Protein AF-A0A820RKF0-F1 (afdb_monomer_lite)

Foldseek 3Di:
DVCCLVPVLVVVVVLVVLQVDDPVVVVVCLVVVLVNLVSNALPNPSLLVCLQVPDPNCVVVNLSSLCSRQVVHAHDLSNLVSLVNCCVPPNVDLSSCLSNVLVDDPVVCVVSVVVQVPDDPVSVVSSVVSVD

Radius of gyration: 14.62 Å; chains: 1; bounding box: 32×28×39 Å

Sequence (132 aa):
LSLMPSNHHLIQPLATIYTAVNGDIKRVILRVLEIPVRGMGMNSPELLKLVENCPKGAETLITRIIHILTEQAPPSPALVEKVRDLYHKRVSDVRFLIPVLTGLDKKEIISALPKLIKLTQPVVKEVFNRLL

Organism: NCBI:txid433720

pLDDT: mean 92.66, std 4.38, range [73.06, 97.94]

Secondary structure (DSSP, 8-state):
-TTTTT-GGGHHHHHHHHHHS-HHHHHHHHHH-HHHHHHH-TT-HHHHHHHHTPPTT-HHHHHHHHHHHTSSSPPPHHHHHHHHHHHHHT---GGGGGGGGGGS-HHHHHHHHHHHTTS-HHHHHHHHHHH-

InterPro domains:
  IPR021850 Symplekin/Pta1 [PTHR15245] (1-132)
  IPR022075 Symplekin C-terminal [PF12295] (93-132)

Structure (mmCIF, N/CA/C/O backbone):
data_AF-A0A820RKF0-F1
#
_entry.id   AF-A0A820RKF0-F1
#
loop_
_atom_site.group_PDB
_atom_site.id
_atom_site.type_symbol
_atom_site.label_atom_id
_atom_site.label_alt_id
_atom_site.label_comp_id
_atom_site.label_asym_id
_atom_site.label_entity_id
_atom_site.label_seq_id
_atom_site.pdbx_PDB_ins_code
_atom_site.Cartn_x
_atom_site.Cartn_y
_atom_site.Cartn_z
_atom_site.occupancy
_atom_site.B_iso_or_equiv
_atom_site.auth_seq_id
_atom_site.auth_comp_id
_atom_site.auth_asym_id
_atom_site.auth_atom_id
_atom_site.pdbx_PDB_model_num
ATOM 1 N N . LEU A 1 1 ? 13.575 -4.435 -13.734 1.00 73.06 1 LEU A N 1
ATOM 2 C CA . LEU A 1 1 ? 13.102 -3.398 -12.782 1.00 73.06 1 LEU A CA 1
ATOM 3 C C . LEU A 1 1 ? 14.240 -2.620 -12.109 1.00 73.06 1 LEU A C 1
ATOM 5 O O . LEU A 1 1 ? 13.953 -1.644 -11.434 1.00 73.06 1 LEU A O 1
ATOM 9 N N . SER A 1 2 ? 15.515 -2.982 -12.309 1.00 78.38 2 SER A N 1
ATOM 10 C CA . SER A 1 2 ? 16.672 -2.310 -11.688 1.00 78.38 2 SER A CA 1
ATOM 11 C C . SER A 1 2 ? 16.806 -0.818 -12.015 1.00 78.38 2 SER A C 1
ATOM 13 O O . SER A 1 2 ? 17.419 -0.095 -11.245 1.00 78.38 2 SER A O 1
ATOM 15 N N . LEU A 1 3 ? 16.212 -0.349 -13.116 1.00 85.56 3 LEU A N 1
ATOM 16 C CA . LEU A 1 3 ? 16.212 1.065 -13.507 1.00 85.56 3 LEU A CA 1
ATOM 17 C C . LEU A 1 3 ? 15.151 1.906 -12.785 1.00 85.56 3 LEU A C 1
ATOM 19 O O . LEU A 1 3 ? 15.196 3.128 -12.867 1.00 85.56 3 LEU A O 1
ATOM 23 N N . MET A 1 4 ? 14.184 1.287 -12.099 1.00 86.69 4 MET A N 1
ATOM 24 C CA . MET A 1 4 ? 13.080 2.021 -11.471 1.00 86.69 4 MET A CA 1
ATOM 25 C C . MET A 1 4 ? 13.514 2.995 -10.373 1.00 86.69 4 MET A C 1
ATOM 27 O O . MET A 1 4 ? 12.973 4.092 -10.378 1.00 86.69 4 MET A O 1
ATOM 31 N N . PRO A 1 5 ? 14.478 2.678 -9.486 1.00 87.19 5 PRO A N 1
ATOM 32 C CA . PRO A 1 5 ? 14.991 3.658 -8.525 1.00 87.19 5 PRO A CA 1
ATOM 33 C C . PRO A 1 5 ? 15.631 4.886 -9.183 1.00 87.19 5 PRO A C 1
ATOM 35 O O . PRO A 1 5 ? 15.660 5.956 -8.598 1.00 87.19 5 PRO A O 1
ATOM 38 N N . SER A 1 6 ? 16.151 4.745 -10.405 1.00 89.12 6 SER A N 1
ATOM 39 C CA . SER A 1 6 ? 16.758 5.853 -11.156 1.00 89.12 6 SER A CA 1
ATOM 40 C C . SER A 1 6 ? 15.758 6.575 -12.060 1.00 89.12 6 SER A C 1
ATOM 42 O O . SER A 1 6 ? 15.985 7.717 -12.443 1.00 89.12 6 SER A O 1
ATOM 44 N N . ASN A 1 7 ? 14.657 5.916 -12.427 1.00 93.44 7 ASN A N 1
ATOM 45 C CA . ASN A 1 7 ? 13.591 6.478 -13.243 1.00 93.44 7 ASN A CA 1
ATOM 46 C C . ASN A 1 7 ? 12.227 6.026 -12.716 1.00 93.44 7 ASN A C 1
ATOM 48 O O . ASN A 1 7 ? 11.677 4.991 -13.114 1.00 93.44 7 ASN A O 1
ATOM 52 N N . HIS A 1 8 ? 11.668 6.852 -11.837 1.00 95.62 8 HIS A N 1
ATOM 53 C CA . HIS A 1 8 ? 10.428 6.548 -11.141 1.00 95.62 8 HIS A CA 1
ATOM 54 C C . HIS A 1 8 ? 9.216 6.460 -12.081 1.00 95.62 8 HIS A C 1
ATOM 56 O O . HIS A 1 8 ? 8.256 5.751 -11.776 1.00 95.62 8 HIS A O 1
ATOM 62 N N . HIS A 1 9 ? 9.255 7.101 -13.256 1.00 95.44 9 HIS A N 1
ATOM 63 C CA . HIS A 1 9 ? 8.148 7.079 -14.219 1.00 95.44 9 HIS A CA 1
ATOM 64 C C . HIS A 1 9 ? 7.820 5.668 -14.724 1.00 95.44 9 HIS A C 1
ATOM 66 O O . HIS A 1 9 ? 6.679 5.406 -15.104 1.00 95.44 9 HIS A O 1
ATOM 72 N N . LEU A 1 10 ? 8.781 4.737 -14.665 1.00 95.56 10 LEU A N 1
ATOM 73 C CA . LEU A 1 10 ? 8.606 3.341 -15.075 1.00 95.56 10 LEU A CA 1
ATOM 74 C C . LEU A 1 10 ? 7.564 2.575 -14.239 1.00 95.56 10 LEU A C 1
ATOM 76 O O . LEU A 1 10 ? 7.065 1.544 -14.698 1.00 95.56 10 LEU A O 1
ATOM 80 N N . ILE A 1 11 ? 7.180 3.073 -13.056 1.00 96.19 11 ILE A N 1
ATOM 81 C CA . ILE A 1 11 ? 6.113 2.453 -12.260 1.00 96.19 11 ILE A CA 1
ATOM 82 C C . ILE A 1 11 ? 4.743 2.533 -12.958 1.00 96.19 11 ILE A C 1
ATOM 84 O O . ILE A 1 11 ? 3.939 1.610 -12.838 1.00 96.19 11 ILE A O 1
ATOM 88 N N . GLN A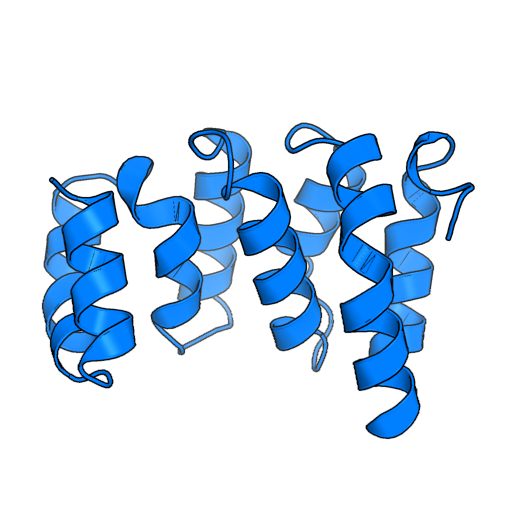 1 12 ? 4.476 3.591 -13.731 1.00 96.00 12 GLN A N 1
ATOM 89 C CA . GLN A 1 12 ? 3.167 3.792 -14.369 1.00 96.00 12 GLN A CA 1
ATOM 90 C C . GLN A 1 12 ? 2.932 2.789 -15.519 1.00 96.00 12 GLN A C 1
ATOM 92 O O . GLN A 1 12 ? 1.906 2.095 -15.514 1.00 96.00 12 GLN A O 1
ATOM 97 N N . PRO A 1 13 ? 3.884 2.597 -16.459 1.00 95.62 13 PRO A N 1
ATOM 98 C CA . PRO A 1 13 ? 3.806 1.506 -17.426 1.00 95.62 13 PRO A CA 1
ATOM 99 C C . PRO A 1 13 ? 3.777 0.130 -16.763 1.00 95.62 13 PRO A C 1
ATOM 101 O O . PRO A 1 13 ? 3.028 -0.733 -17.212 1.00 95.62 13 PRO A O 1
ATOM 104 N N . LEU A 1 14 ? 4.534 -0.085 -15.677 1.00 96.44 14 LEU A N 1
ATOM 105 C CA . LEU A 1 14 ? 4.507 -1.361 -14.959 1.00 96.44 14 LEU A CA 1
ATOM 106 C C . LEU A 1 14 ? 3.108 -1.669 -14.422 1.00 96.44 14 LEU A C 1
ATOM 108 O O . LEU A 1 14 ? 2.641 -2.793 -14.579 1.00 96.44 14 LEU A O 1
ATOM 112 N N . ALA A 1 15 ? 2.430 -0.689 -13.823 1.00 96.69 15 ALA A N 1
ATOM 113 C CA . ALA A 1 15 ? 1.064 -0.857 -13.341 1.00 96.69 15 ALA A CA 1
ATOM 114 C C . ALA A 1 15 ? 0.092 -1.156 -14.492 1.00 96.69 15 ALA A C 1
ATOM 116 O O . ALA A 1 15 ? -0.760 -2.033 -14.368 1.00 96.69 15 ALA A O 1
ATOM 117 N N . THR A 1 16 ? 0.269 -0.497 -15.638 1.00 96.19 16 THR A N 1
ATOM 118 C CA . THR A 1 16 ? -0.519 -0.772 -16.848 1.00 96.19 16 THR A CA 1
ATOM 119 C C . THR A 1 16 ? -0.312 -2.214 -17.323 1.00 96.19 16 THR A C 1
ATOM 121 O O . THR A 1 16 ? -1.278 -2.963 -17.464 1.00 96.19 16 THR A O 1
ATOM 124 N N . ILE A 1 17 ? 0.943 -2.652 -17.470 1.00 96.75 17 ILE A N 1
ATOM 125 C CA . ILE A 1 17 ? 1.297 -4.028 -17.851 1.00 96.75 17 ILE A CA 1
ATOM 126 C C . ILE A 1 17 ? 0.744 -5.024 -16.832 1.00 96.75 17 ILE A C 1
ATOM 128 O O . ILE A 1 17 ? 0.152 -6.028 -17.217 1.00 96.75 17 ILE A O 1
ATOM 132 N N . TYR A 1 18 ? 0.874 -4.730 -15.536 1.00 97.69 18 TYR A N 1
ATOM 133 C CA . TYR A 1 18 ? 0.368 -5.576 -14.461 1.00 97.69 18 TYR A CA 1
ATOM 134 C C . TYR A 1 18 ? -1.118 -5.889 -14.644 1.00 97.69 18 TYR A C 1
ATOM 136 O O . TYR A 1 18 ? -1.517 -7.035 -14.464 1.00 97.69 18 TYR A O 1
ATOM 144 N N . THR A 1 19 ? -1.937 -4.914 -15.049 1.00 97.00 19 THR A N 1
ATOM 145 C CA . THR A 1 19 ? -3.373 -5.150 -15.277 1.00 97.00 19 THR A CA 1
ATOM 146 C C . THR A 1 19 ? -3.673 -6.042 -16.484 1.00 97.00 19 THR A C 1
ATOM 148 O O . THR A 1 19 ? -4.685 -6.739 -16.465 1.00 97.00 19 THR A O 1
ATOM 151 N N . ALA A 1 20 ? -2.790 -6.074 -17.486 1.00 97.00 20 ALA A N 1
ATOM 152 C CA . ALA A 1 20 ? -2.995 -6.778 -18.753 1.00 97.00 20 ALA A CA 1
ATOM 153 C C . ALA A 1 20 ? -2.429 -8.211 -18.785 1.00 97.00 20 ALA A C 1
ATOM 155 O O . ALA A 1 20 ? -2.788 -8.996 -19.660 1.00 97.00 20 ALA A O 1
ATOM 156 N N . VAL A 1 21 ? -1.537 -8.569 -17.857 1.00 97.12 21 VAL A N 1
ATOM 157 C CA . VAL A 1 21 ? -0.878 -9.885 -17.838 1.00 97.12 21 VAL A CA 1
ATOM 158 C C . VAL A 1 21 ? -1.641 -10.934 -17.018 1.00 97.12 21 VAL A C 1
ATOM 160 O O . VAL A 1 21 ? -2.465 -10.622 -16.153 1.00 97.12 21 VAL A O 1
ATOM 163 N N . ASN A 1 22 ? -1.329 -12.209 -17.264 1.00 97.19 22 ASN A N 1
ATOM 164 C CA . ASN A 1 22 ? -1.910 -13.341 -16.542 1.00 97.19 22 ASN A CA 1
ATOM 165 C C . ASN A 1 22 ? -1.410 -13.450 -15.082 1.00 97.19 22 ASN A C 1
ATOM 167 O O . ASN A 1 22 ? -0.489 -12.753 -14.646 1.00 97.19 22 ASN A O 1
ATOM 171 N N . GLY A 1 23 ? -2.019 -14.358 -14.314 1.00 96.50 23 GLY A N 1
ATOM 172 C CA . GLY A 1 23 ? -1.719 -14.538 -12.891 1.00 96.50 23 GLY A CA 1
ATOM 173 C C . GLY A 1 23 ? -0.275 -14.951 -12.586 1.00 96.50 23 GLY A C 1
ATOM 174 O O . GLY A 1 23 ? 0.270 -14.531 -11.564 1.00 96.50 23 GLY A O 1
ATOM 175 N N . ASP A 1 24 ? 0.368 -15.722 -13.464 1.00 97.25 24 ASP A N 1
ATOM 176 C CA . ASP A 1 24 ? 1.750 -16.166 -13.260 1.00 97.25 24 ASP A CA 1
ATOM 177 C C . ASP A 1 24 ? 2.726 -14.995 -13.358 1.00 97.25 24 ASP A C 1
ATOM 179 O O . ASP A 1 24 ? 3.564 -14.803 -12.472 1.00 97.25 24 ASP A O 1
ATOM 183 N N . ILE A 1 25 ? 2.554 -14.141 -14.370 1.00 97.31 25 ILE A N 1
ATOM 184 C CA . ILE A 1 25 ? 3.376 -12.940 -14.535 1.00 97.31 25 ILE A CA 1
ATOM 185 C C . ILE A 1 25 ? 3.098 -11.931 -13.417 1.00 97.31 25 ILE A C 1
ATOM 187 O O . ILE A 1 25 ? 4.046 -11.375 -12.861 1.00 97.31 25 ILE A O 1
ATOM 191 N N . LYS A 1 26 ? 1.836 -11.751 -12.992 1.00 97.94 26 LYS A N 1
ATOM 192 C CA . LYS A 1 26 ? 1.509 -10.927 -11.810 1.00 97.94 26 LYS A CA 1
ATOM 193 C C . LYS A 1 26 ? 2.284 -11.389 -10.576 1.00 97.94 26 LYS A C 1
ATOM 195 O O . LYS A 1 26 ? 2.868 -10.561 -9.878 1.00 97.94 26 LYS A O 1
ATOM 200 N N . ARG A 1 27 ? 2.334 -12.702 -10.317 1.00 97.50 27 ARG A N 1
ATOM 201 C CA . ARG A 1 27 ? 3.088 -13.281 -9.190 1.00 97.50 27 ARG A CA 1
ATOM 202 C C . ARG A 1 27 ? 4.591 -13.040 -9.309 1.00 97.50 27 ARG A C 1
ATOM 204 O O . ARG A 1 27 ? 5.244 -12.800 -8.296 1.00 97.50 27 ARG A O 1
ATOM 211 N N . VAL A 1 28 ? 5.157 -13.091 -10.515 1.00 97.44 28 VAL A N 1
ATOM 212 C CA . VAL A 1 28 ? 6.567 -12.733 -10.737 1.00 97.44 28 VAL A CA 1
ATOM 213 C C . VAL A 1 28 ? 6.798 -11.257 -10.418 1.00 97.44 28 VAL A C 1
ATOM 215 O O . VAL A 1 28 ? 7.669 -10.966 -9.603 1.00 97.44 28 VAL A O 1
ATOM 218 N N . ILE A 1 29 ? 5.987 -10.348 -10.972 1.00 97.12 29 ILE A N 1
ATOM 219 C CA . ILE A 1 29 ? 6.104 -8.899 -10.740 1.00 97.12 29 ILE A CA 1
ATOM 220 C C . ILE A 1 29 ? 6.069 -8.582 -9.242 1.00 97.12 29 ILE A C 1
ATOM 222 O O . ILE A 1 29 ? 6.958 -7.895 -8.751 1.00 97.12 29 ILE A O 1
ATOM 226 N N . LEU A 1 30 ? 5.094 -9.124 -8.503 1.00 97.25 30 LEU A N 1
ATOM 227 C CA . LEU A 1 30 ? 4.959 -8.878 -7.061 1.00 97.25 30 LEU A CA 1
ATOM 228 C C . LEU A 1 30 ? 6.180 -9.345 -6.251 1.00 97.25 30 LEU A C 1
ATOM 230 O O . LEU A 1 30 ? 6.536 -8.693 -5.269 1.00 97.25 30 LEU A O 1
ATOM 234 N N . ARG A 1 31 ? 6.828 -10.448 -6.657 1.00 96.00 31 ARG A N 1
ATOM 235 C CA . ARG A 1 31 ? 8.028 -10.976 -5.985 1.00 96.00 31 ARG A CA 1
ATOM 236 C C . ARG A 1 31 ? 9.252 -10.088 -6.184 1.00 96.00 31 ARG A C 1
ATOM 238 O O . ARG A 1 31 ? 10.027 -9.918 -5.254 1.00 96.00 31 ARG A O 1
ATOM 245 N N . VAL A 1 32 ? 9.422 -9.511 -7.372 1.00 95.44 32 VAL A N 1
ATOM 246 C CA . VAL A 1 32 ? 10.607 -8.697 -7.703 1.00 95.44 32 VAL A CA 1
ATOM 247 C C . VAL A 1 32 ? 10.444 -7.207 -7.376 1.00 95.44 32 VAL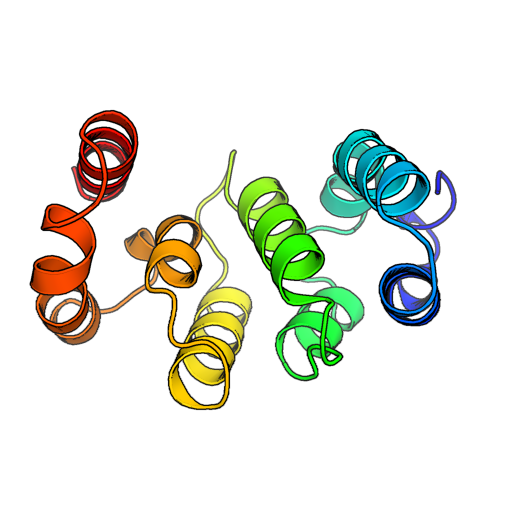 A C 1
ATOM 249 O O . VAL A 1 32 ? 11.334 -6.412 -7.666 1.00 95.44 32 VAL A O 1
ATOM 252 N N . LEU A 1 33 ? 9.305 -6.815 -6.799 1.00 95.38 33 LEU A N 1
ATOM 253 C CA . LEU A 1 33 ? 8.927 -5.415 -6.601 1.00 95.38 33 LEU A CA 1
ATOM 254 C C . LEU A 1 33 ? 9.627 -4.739 -5.415 1.00 95.38 33 LEU A C 1
ATOM 256 O O . LEU A 1 33 ? 9.725 -3.517 -5.372 1.00 95.38 33 LEU A O 1
ATOM 260 N N . GLU A 1 34 ? 10.107 -5.520 -4.451 1.00 94.81 34 GLU A N 1
ATOM 261 C CA . GLU A 1 34 ? 10.617 -4.996 -3.184 1.00 94.81 34 GLU A CA 1
ATOM 262 C C . GLU A 1 34 ? 11.811 -4.054 -3.355 1.00 94.81 34 GLU A C 1
ATOM 264 O O . GLU A 1 34 ? 11.738 -2.889 -2.970 1.00 94.81 34 GLU A O 1
ATOM 269 N N . ILE A 1 35 ? 12.884 -4.541 -3.980 1.00 94.69 35 ILE A N 1
ATOM 270 C CA . ILE A 1 35 ? 14.110 -3.770 -4.214 1.00 94.69 35 ILE A CA 1
ATOM 271 C C . ILE A 1 35 ? 13.822 -2.446 -4.950 1.00 94.69 35 ILE A C 1
ATOM 273 O O . ILE A 1 35 ? 14.228 -1.398 -4.443 1.00 94.69 35 ILE A O 1
ATOM 277 N N . PRO A 1 36 ? 13.120 -2.430 -6.105 1.00 95.62 36 PRO A N 1
ATOM 278 C CA . PRO A 1 36 ? 12.881 -1.182 -6.820 1.00 95.62 36 PRO A CA 1
ATOM 279 C C . PRO A 1 36 ? 11.992 -0.204 -6.043 1.00 95.62 36 PRO A C 1
ATOM 281 O O . PRO A 1 36 ? 12.291 0.984 -6.036 1.00 95.62 36 PRO A O 1
ATOM 284 N N . VAL A 1 37 ? 10.943 -0.670 -5.356 1.00 96.44 37 VAL A N 1
ATOM 285 C CA . VAL A 1 37 ? 10.055 0.224 -4.589 1.00 96.44 37 VAL A CA 1
ATOM 286 C C . VAL A 1 37 ? 10.769 0.830 -3.384 1.00 96.44 37 VAL A C 1
ATOM 288 O O . VAL A 1 37 ? 10.618 2.027 -3.141 1.00 96.44 37 VAL A O 1
ATOM 291 N N . ARG A 1 38 ? 11.595 0.054 -2.666 1.00 94.94 38 ARG A N 1
ATOM 292 C CA . ARG A 1 38 ? 12.442 0.608 -1.596 1.00 94.94 38 ARG A CA 1
ATOM 293 C C . ARG A 1 38 ? 13.388 1.678 -2.137 1.00 94.94 38 ARG A C 1
ATOM 295 O O . ARG A 1 38 ? 13.513 2.729 -1.522 1.00 94.94 38 ARG A O 1
ATOM 302 N N . GLY A 1 39 ? 14.004 1.430 -3.295 1.00 94.00 39 GLY A N 1
ATOM 303 C CA . GLY A 1 39 ? 14.905 2.386 -3.940 1.00 94.00 39 GLY A CA 1
ATOM 304 C C . GLY A 1 39 ? 14.229 3.692 -4.371 1.00 94.00 39 GLY A C 1
ATOM 305 O O . GLY A 1 39 ? 14.880 4.728 -4.358 1.00 94.00 39 GLY A O 1
ATOM 306 N N . MET A 1 40 ? 12.935 3.661 -4.710 1.00 95.19 40 MET A N 1
ATOM 307 C CA . MET A 1 40 ? 12.161 4.867 -5.042 1.00 95.19 40 MET A CA 1
ATOM 308 C C . MET A 1 40 ? 11.769 5.689 -3.803 1.00 95.19 40 MET A C 1
ATOM 310 O O . MET A 1 40 ? 11.709 6.917 -3.855 1.00 95.19 40 MET A O 1
ATOM 314 N N . GLY A 1 41 ? 11.478 5.007 -2.691 1.00 92.94 41 GLY A N 1
ATOM 315 C CA . GLY A 1 41 ? 11.092 5.623 -1.424 1.00 92.94 41 GLY A CA 1
ATOM 316 C C . GLY A 1 41 ? 9.661 6.180 -1.388 1.00 92.94 41 GLY A C 1
ATOM 317 O O . GLY A 1 41 ? 9.035 6.480 -2.403 1.00 92.94 41 GLY A O 1
ATOM 318 N N . MET A 1 42 ? 9.129 6.351 -0.174 1.00 92.38 42 MET A N 1
ATOM 319 C CA . MET A 1 42 ? 7.719 6.719 0.052 1.00 92.38 42 MET A CA 1
ATOM 320 C C . MET A 1 42 ? 7.335 8.135 -0.398 1.00 92.38 42 MET A C 1
ATOM 322 O O . MET A 1 42 ? 6.151 8.435 -0.517 1.00 92.38 42 MET A O 1
ATOM 326 N N . ASN A 1 43 ? 8.322 8.992 -0.659 1.00 90.06 43 ASN A N 1
ATOM 327 C CA . ASN A 1 43 ? 8.110 10.367 -1.112 1.00 90.06 43 ASN A CA 1
ATOM 328 C C . ASN A 1 43 ? 8.178 10.508 -2.641 1.00 90.06 43 ASN A C 1
ATOM 330 O O . ASN A 1 43 ? 8.083 11.627 -3.138 1.00 90.06 43 ASN A O 1
ATOM 334 N N . SER A 1 44 ? 8.343 9.409 -3.394 1.00 95.81 44 SER A N 1
ATOM 335 C CA . SER A 1 44 ? 8.288 9.448 -4.860 1.00 95.81 44 SER A CA 1
ATOM 336 C C . SER A 1 44 ? 6.929 9.998 -5.326 1.00 95.81 44 SER A C 1
ATOM 338 O O . SER A 1 44 ? 5.894 9.374 -5.052 1.00 95.81 44 SER A O 1
ATOM 340 N N . PRO A 1 45 ? 6.908 11.111 -6.085 1.00 96.44 45 PRO A N 1
ATOM 341 C CA . PRO A 1 45 ? 5.676 11.653 -6.655 1.00 96.44 45 PRO A CA 1
ATOM 342 C C . PRO A 1 45 ? 4.943 10.644 -7.546 1.00 96.44 45 PRO A C 1
ATOM 344 O O . PRO A 1 45 ? 3.716 10.599 -7.571 1.00 96.44 45 PRO A O 1
ATOM 347 N N . GLU A 1 46 ? 5.680 9.792 -8.254 1.00 96.94 46 GLU A N 1
ATOM 348 C CA . GLU A 1 46 ? 5.146 8.772 -9.149 1.00 96.94 46 GLU A CA 1
ATOM 349 C C . GLU A 1 46 ? 4.475 7.634 -8.383 1.00 96.94 46 GLU A C 1
ATOM 351 O O . GLU A 1 46 ? 3.435 7.152 -8.831 1.00 96.94 46 GLU A O 1
ATOM 356 N N . LEU A 1 47 ? 5.018 7.220 -7.231 1.00 96.25 47 LEU A N 1
ATOM 357 C CA . LEU A 1 47 ? 4.352 6.243 -6.365 1.00 96.25 47 LEU A CA 1
ATOM 358 C C . LEU A 1 47 ? 3.076 6.824 -5.767 1.00 96.25 47 LEU A C 1
ATOM 360 O O . LEU A 1 47 ? 2.032 6.179 -5.835 1.00 96.25 47 LEU A O 1
ATOM 364 N N . LEU A 1 48 ? 3.129 8.054 -5.252 1.00 96.62 48 LEU A N 1
ATOM 365 C CA . LEU A 1 48 ? 1.949 8.723 -4.700 1.00 96.62 48 LEU A CA 1
ATOM 366 C C . LEU A 1 48 ? 0.859 8.899 -5.764 1.00 96.62 48 LEU A C 1
ATOM 368 O O . LEU A 1 48 ? -0.300 8.562 -5.520 1.00 96.62 48 LEU A O 1
ATOM 372 N N . LYS A 1 49 ? 1.236 9.322 -6.976 1.00 96.88 49 LYS A N 1
ATOM 373 C CA . LYS A 1 49 ? 0.322 9.439 -8.117 1.00 96.88 49 LYS A CA 1
ATOM 374 C C . LYS A 1 49 ? -0.288 8.096 -8.509 1.00 96.88 49 LYS A C 1
ATOM 376 O O . LYS A 1 49 ? -1.456 8.059 -8.891 1.00 96.88 49 LYS A O 1
ATOM 381 N N . LEU A 1 50 ? 0.483 7.008 -8.440 1.00 96.44 50 LEU A N 1
ATOM 382 C CA . LEU A 1 50 ? -0.016 5.664 -8.729 1.00 96.44 50 LEU A CA 1
ATOM 383 C C . LEU A 1 50 ? -1.025 5.185 -7.674 1.00 96.44 50 LEU A C 1
ATOM 385 O O . LEU A 1 50 ? -2.027 4.575 -8.035 1.00 96.44 50 LEU A O 1
ATOM 389 N N . VAL A 1 51 ? -0.776 5.457 -6.389 1.00 94.81 51 VAL A N 1
ATOM 390 C CA . VAL A 1 51 ? -1.726 5.146 -5.306 1.00 94.81 51 VAL A CA 1
ATOM 391 C C . VAL A 1 51 ? -3.016 5.943 -5.501 1.00 94.81 51 VAL A C 1
ATOM 393 O O . VAL A 1 51 ? -4.101 5.369 -5.485 1.00 94.81 51 VAL A O 1
ATOM 396 N N . GLU A 1 52 ? -2.905 7.247 -5.753 1.00 94.38 52 GLU A N 1
ATOM 397 C CA . GLU A 1 52 ? -4.054 8.126 -5.990 1.00 94.38 52 GLU A CA 1
ATOM 398 C C . GLU A 1 52 ? -4.882 7.691 -7.208 1.00 94.38 52 GLU A C 1
ATOM 400 O O . GLU A 1 52 ? -6.109 7.631 -7.145 1.00 94.38 52 GLU A O 1
ATOM 405 N N . ASN A 1 53 ? -4.209 7.331 -8.303 1.00 93.56 53 ASN A N 1
ATOM 406 C CA . ASN A 1 53 ? -4.827 6.947 -9.571 1.00 93.56 53 ASN A CA 1
ATOM 407 C C . ASN A 1 53 ? -4.683 5.445 -9.836 1.00 93.56 53 ASN A C 1
ATOM 409 O O . ASN A 1 53 ? -4.279 5.038 -10.926 1.00 93.56 53 ASN A O 1
ATOM 413 N N . CYS A 1 54 ? -5.004 4.617 -8.837 1.00 92.44 54 CYS A N 1
ATOM 414 C CA . CYS A 1 54 ? -4.904 3.164 -8.950 1.00 92.44 54 CYS A CA 1
ATOM 415 C C . CYS A 1 54 ? -5.644 2.659 -10.209 1.00 92.44 54 CYS A C 1
ATOM 417 O O . CYS A 1 54 ? -6.861 2.840 -10.322 1.00 92.44 54 CYS A O 1
ATOM 419 N N . PRO A 1 55 ? -4.971 1.963 -11.145 1.00 93.44 55 PRO A N 1
ATOM 420 C CA . PRO A 1 55 ? -5.644 1.298 -12.259 1.00 93.44 55 PRO A CA 1
ATOM 421 C C . PRO A 1 55 ? -6.604 0.210 -11.760 1.00 93.44 55 PRO A C 1
ATOM 423 O O . PRO A 1 55 ? -6.455 -0.309 -10.653 1.00 93.44 55 PRO A O 1
ATOM 426 N N . LYS A 1 56 ? -7.649 -0.126 -12.528 1.00 91.31 56 LYS A N 1
ATOM 427 C CA . LYS A 1 56 ? -8.579 -1.209 -12.138 1.00 91.31 56 LYS A CA 1
ATOM 428 C C . LYS A 1 56 ? -7.857 -2.550 -12.279 1.00 91.31 56 LYS A C 1
ATOM 430 O O . LYS A 1 56 ? -7.282 -2.804 -13.331 1.00 91.31 56 LYS A O 1
ATOM 435 N N . GLY A 1 57 ? -7.886 -3.400 -11.255 1.00 91.44 57 GLY A N 1
ATOM 436 C CA . GLY A 1 57 ? -7.169 -4.683 -11.269 1.00 91.44 57 GLY A CA 1
ATOM 437 C C . GLY A 1 57 ? -5.699 -4.596 -10.837 1.00 91.44 57 GLY A C 1
ATOM 438 O O . GLY A 1 57 ? -4.980 -5.594 -10.939 1.00 91.44 57 GLY A O 1
ATOM 439 N N . ALA A 1 58 ? -5.242 -3.422 -10.381 1.00 94.19 58 ALA A N 1
ATOM 440 C CA . ALA A 1 58 ? -3.911 -3.201 -9.813 1.00 94.19 58 ALA A CA 1
ATOM 441 C C . ALA A 1 58 ? -3.922 -3.115 -8.276 1.00 94.19 58 ALA A C 1
ATOM 443 O O . ALA A 1 58 ? -2.893 -2.831 -7.673 1.00 94.19 58 ALA A O 1
ATOM 444 N N . GLU A 1 59 ? -5.052 -3.377 -7.619 1.00 91.31 59 GLU A N 1
ATOM 445 C CA . GLU A 1 59 ? -5.229 -3.193 -6.175 1.00 91.31 59 GLU A CA 1
ATOM 446 C C . GLU A 1 59 ? -4.189 -4.000 -5.381 1.00 91.31 59 GLU A C 1
ATOM 448 O O . GLU A 1 59 ? -3.547 -3.467 -4.483 1.00 91.31 59 GLU A O 1
ATOM 453 N N . THR A 1 60 ? -3.927 -5.246 -5.786 1.00 93.00 60 THR A N 1
ATOM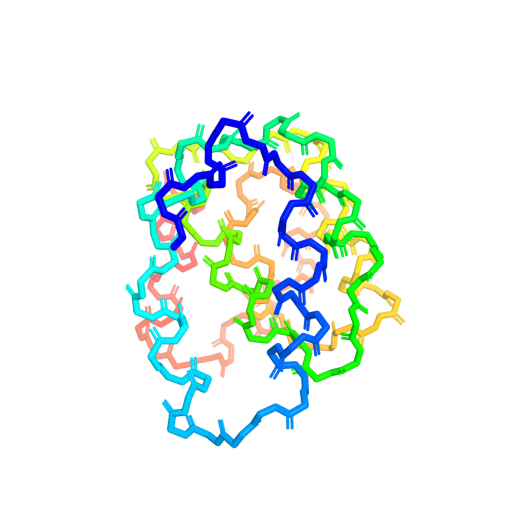 454 C CA . THR A 1 60 ? -2.899 -6.116 -5.189 1.00 93.00 60 THR A CA 1
ATOM 455 C C . THR A 1 60 ? -1.474 -5.595 -5.375 1.00 93.00 60 THR A C 1
ATOM 457 O O . THR A 1 60 ? -0.628 -5.798 -4.502 1.00 93.00 60 THR A O 1
ATOM 460 N N . LEU A 1 61 ? -1.192 -4.918 -6.493 1.00 95.62 61 LEU A N 1
ATOM 461 C CA . LEU A 1 61 ? 0.093 -4.256 -6.725 1.00 95.62 61 LEU A CA 1
ATOM 462 C C . LEU A 1 61 ? 0.262 -3.090 -5.750 1.00 95.62 61 LEU A C 1
ATOM 464 O O . LEU A 1 61 ? 1.286 -3.005 -5.077 1.00 95.62 61 LEU A O 1
ATOM 468 N N . ILE A 1 62 ? -0.761 -2.242 -5.630 1.00 94.44 62 ILE A N 1
ATOM 469 C CA . ILE A 1 62 ? -0.754 -1.104 -4.708 1.00 94.44 62 ILE A CA 1
ATOM 470 C C . ILE A 1 62 ? -0.612 -1.574 -3.259 1.00 94.44 62 ILE A C 1
ATOM 472 O O . ILE A 1 62 ? 0.249 -1.062 -2.550 1.00 94.44 62 ILE A O 1
ATOM 476 N N . THR A 1 63 ? -1.368 -2.592 -2.830 1.00 92.31 63 THR A N 1
ATOM 477 C CA . THR A 1 63 ? -1.218 -3.184 -1.490 1.00 92.31 63 THR A CA 1
ATOM 478 C C . THR A 1 63 ? 0.232 -3.586 -1.230 1.00 92.31 63 THR A C 1
ATOM 480 O O . THR A 1 63 ? 0.797 -3.219 -0.202 1.00 92.31 63 THR A O 1
ATOM 483 N N . ARG A 1 64 ? 0.873 -4.289 -2.178 1.00 94.94 64 ARG A N 1
ATOM 484 C CA . ARG A 1 64 ? 2.272 -4.711 -2.027 1.00 94.94 64 ARG A CA 1
ATOM 485 C C . ARG A 1 64 ? 3.225 -3.518 -1.940 1.00 94.94 64 ARG A C 1
ATOM 487 O O . ARG A 1 64 ? 4.108 -3.548 -1.091 1.00 94.94 64 ARG A O 1
ATOM 494 N N . ILE A 1 65 ? 3.042 -2.486 -2.767 1.00 95.44 65 ILE A N 1
ATOM 495 C CA . ILE A 1 65 ? 3.848 -1.254 -2.730 1.00 95.44 65 ILE A CA 1
ATOM 496 C C . ILE A 1 65 ? 3.759 -0.600 -1.352 1.00 95.44 65 ILE A C 1
ATOM 498 O O . ILE A 1 65 ? 4.792 -0.335 -0.746 1.00 95.44 65 ILE A O 1
ATOM 502 N N . ILE A 1 66 ? 2.546 -0.378 -0.839 1.00 94.25 66 ILE A N 1
ATOM 503 C CA . ILE A 1 66 ? 2.352 0.292 0.452 1.00 94.25 66 ILE A CA 1
ATOM 504 C C . ILE A 1 66 ? 3.015 -0.525 1.565 1.00 94.25 66 ILE A C 1
ATOM 506 O O . ILE A 1 66 ? 3.790 0.034 2.330 1.00 94.25 66 ILE A O 1
ATOM 510 N N . HIS A 1 67 ? 2.798 -1.846 1.602 1.00 93.44 67 HIS A N 1
ATOM 511 C CA . HIS A 1 67 ? 3.464 -2.714 2.577 1.00 93.44 67 HIS A CA 1
ATOM 512 C C . HIS A 1 67 ? 4.991 -2.589 2.528 1.00 93.44 67 HIS A C 1
ATOM 514 O O . HIS A 1 67 ? 5.603 -2.470 3.581 1.00 93.44 67 HIS A O 1
ATOM 520 N N . ILE A 1 68 ? 5.602 -2.586 1.335 1.00 95.38 68 ILE A N 1
ATOM 521 C CA . ILE A 1 68 ? 7.060 -2.430 1.188 1.00 95.38 68 ILE A CA 1
ATOM 522 C C . ILE A 1 68 ? 7.525 -1.089 1.774 1.00 95.38 68 ILE A C 1
ATOM 524 O O . ILE A 1 68 ? 8.534 -1.036 2.477 1.00 95.38 68 ILE A O 1
ATOM 528 N N . LEU A 1 69 ? 6.797 -0.006 1.488 1.00 94.50 69 LEU A N 1
ATOM 529 C CA . LEU A 1 69 ? 7.147 1.341 1.940 1.00 94.50 69 LEU A CA 1
ATOM 530 C C . LEU A 1 69 ? 7.026 1.512 3.460 1.00 94.50 69 LEU A C 1
ATOM 532 O O . LEU A 1 69 ? 7.771 2.302 4.034 1.00 94.50 69 LEU A O 1
ATOM 536 N N . THR A 1 70 ? 6.113 0.784 4.107 1.00 93.00 70 THR A N 1
ATOM 537 C CA . THR A 1 70 ? 5.776 0.950 5.532 1.00 93.00 70 THR A CA 1
ATOM 538 C C . THR A 1 70 ? 6.227 -0.222 6.411 1.00 93.00 70 THR A C 1
ATOM 540 O O . THR A 1 70 ? 5.724 -0.408 7.522 1.00 93.00 70 THR A O 1
ATOM 543 N N . GLU A 1 71 ? 7.106 -1.087 5.904 1.00 90.19 71 GLU A N 1
ATOM 544 C CA . GLU A 1 71 ? 7.597 -2.250 6.654 1.00 90.19 71 GLU A CA 1
ATOM 545 C C . GLU A 1 71 ? 8.666 -1.864 7.681 1.00 90.19 71 GLU A C 1
ATOM 547 O O . GLU A 1 71 ? 8.681 -2.396 8.784 1.00 90.19 71 GLU A O 1
ATOM 552 N N . GLN A 1 72 ? 9.552 -0.931 7.322 1.00 86.56 72 GLN A N 1
ATOM 553 C CA . GLN A 1 72 ? 10.698 -0.523 8.148 1.00 86.56 72 GLN A CA 1
ATOM 554 C C . GLN A 1 72 ? 10.581 0.907 8.687 1.00 86.56 72 GLN A C 1
ATOM 556 O O . GLN A 1 72 ? 11.417 1.342 9.473 1.00 86.56 72 GLN A O 1
ATOM 561 N N . ALA A 1 73 ? 9.565 1.649 8.251 1.00 88.19 73 ALA A N 1
ATOM 562 C CA . ALA A 1 73 ? 9.350 3.037 8.625 1.00 88.19 73 ALA A CA 1
ATOM 563 C C . ALA A 1 73 ? 7.847 3.325 8.733 1.00 88.19 73 ALA A C 1
ATOM 565 O O . ALA A 1 73 ? 7.053 2.690 8.030 1.00 88.19 73 ALA A O 1
ATOM 566 N N . PRO A 1 74 ? 7.438 4.281 9.585 1.00 91.06 74 PRO A N 1
ATOM 567 C CA . PRO A 1 74 ? 6.059 4.747 9.604 1.00 91.06 74 PRO A CA 1
ATOM 568 C C . PRO A 1 74 ? 5.680 5.376 8.250 1.00 91.06 74 PRO A C 1
ATOM 570 O O . PRO A 1 74 ? 6.545 5.925 7.562 1.00 91.06 74 PRO A O 1
ATOM 573 N N . PRO A 1 75 ? 4.399 5.315 7.849 1.00 94.44 75 PRO A N 1
ATOM 574 C CA . PRO A 1 75 ? 3.939 5.927 6.608 1.00 94.44 75 PRO A CA 1
ATOM 575 C C . PRO A 1 75 ? 4.100 7.454 6.655 1.00 94.44 75 PRO A C 1
ATOM 577 O O . PRO A 1 75 ? 3.849 8.085 7.682 1.00 94.44 75 PRO A O 1
ATOM 580 N N . SER A 1 76 ? 4.464 8.069 5.528 1.00 95.31 76 SER A N 1
ATOM 581 C CA . SER A 1 76 ? 4.453 9.530 5.416 1.00 95.31 76 SER A CA 1
ATOM 582 C C . SER A 1 76 ? 3.013 10.068 5.392 1.00 95.31 76 SER A C 1
ATOM 584 O O . SER A 1 76 ? 2.125 9.392 4.866 1.00 95.31 76 SER A O 1
ATOM 586 N N . PRO A 1 77 ? 2.757 11.300 5.875 1.00 94.62 77 PRO A N 1
ATOM 587 C CA . PRO A 1 77 ? 1.417 11.896 5.839 1.00 94.62 77 PRO A CA 1
ATOM 588 C C . PRO A 1 77 ? 0.798 11.918 4.435 1.00 94.62 77 PRO A C 1
ATOM 590 O O . PRO A 1 77 ? -0.379 11.609 4.270 1.00 94.62 77 PRO A O 1
ATOM 593 N N . ALA A 1 78 ? 1.610 12.196 3.408 1.00 95.81 78 ALA A N 1
ATOM 594 C CA . ALA A 1 78 ? 1.168 12.179 2.016 1.00 95.81 78 ALA A CA 1
ATOM 595 C C . ALA A 1 78 ? 0.714 10.779 1.567 1.00 95.81 78 ALA A C 1
ATOM 597 O O . ALA A 1 78 ? -0.302 10.645 0.886 1.00 95.81 78 ALA A O 1
ATOM 598 N N . LEU A 1 79 ? 1.432 9.723 1.969 1.00 95.88 79 LEU A N 1
ATOM 599 C CA . LEU A 1 79 ? 1.035 8.350 1.667 1.00 95.88 79 LEU A CA 1
ATOM 600 C C . LEU A 1 79 ? -0.272 7.985 2.382 1.00 95.88 79 LEU A C 1
ATOM 602 O O . LEU A 1 79 ? -1.164 7.422 1.750 1.00 95.88 79 LEU A O 1
ATOM 606 N N . VAL A 1 80 ? -0.404 8.333 3.667 1.00 95.62 80 VAL A N 1
ATOM 607 C CA . VAL A 1 80 ? -1.630 8.096 4.449 1.00 95.62 80 VAL A CA 1
ATOM 608 C C . VAL A 1 80 ? -2.833 8.743 3.768 1.00 95.62 80 VAL A C 1
ATOM 610 O O . VAL A 1 80 ? -3.843 8.075 3.556 1.00 95.62 80 VAL A O 1
ATOM 613 N N . GLU A 1 81 ? -2.710 10.012 3.367 1.00 95.19 81 GLU A N 1
ATOM 614 C CA . GLU A 1 81 ? -3.773 10.749 2.683 1.00 95.19 81 GLU A CA 1
ATOM 615 C C . GLU A 1 81 ? -4.225 10.024 1.406 1.00 95.19 81 GLU A C 1
ATOM 617 O O . GLU A 1 81 ? -5.416 9.752 1.243 1.00 95.19 81 GLU A O 1
ATOM 622 N N . LYS A 1 82 ? -3.288 9.633 0.527 1.00 95.06 82 LYS A N 1
ATOM 623 C CA . LYS A 1 82 ? -3.629 8.958 -0.738 1.00 95.06 82 LYS A CA 1
ATOM 624 C C . LYS A 1 82 ? -4.219 7.565 -0.531 1.00 95.06 82 LYS A C 1
ATOM 626 O O . LYS A 1 82 ? -5.160 7.195 -1.233 1.00 95.06 82 LYS A O 1
ATOM 631 N N . VAL A 1 83 ? -3.711 6.796 0.433 1.00 94.06 83 VAL A N 1
ATOM 632 C CA . VAL A 1 83 ? -4.247 5.463 0.761 1.00 94.06 83 VAL A CA 1
ATOM 633 C C . VAL A 1 83 ? -5.659 5.567 1.327 1.00 94.06 83 VAL A C 1
ATOM 635 O O . VAL A 1 83 ? -6.547 4.810 0.924 1.00 94.06 83 VAL A O 1
ATOM 638 N N . ARG A 1 84 ? -5.889 6.531 2.220 1.00 92.81 84 ARG A N 1
ATOM 639 C CA . ARG A 1 84 ? -7.208 6.801 2.785 1.00 92.81 84 ARG A CA 1
ATOM 640 C C . ARG A 1 84 ? -8.211 7.175 1.700 1.00 92.81 84 ARG A C 1
ATOM 642 O O . ARG A 1 84 ? -9.313 6.625 1.674 1.00 92.81 84 ARG A O 1
ATOM 649 N N . ASP A 1 85 ? -7.843 8.090 0.815 1.00 92.75 85 ASP A N 1
ATOM 650 C CA . ASP A 1 85 ? -8.691 8.520 -0.293 1.00 92.75 85 ASP A CA 1
ATOM 651 C C . ASP A 1 85 ? -9.054 7.352 -1.213 1.00 92.75 85 ASP A C 1
ATOM 653 O O . ASP A 1 85 ? -10.220 7.181 -1.578 1.00 92.75 85 ASP A O 1
ATOM 657 N N . LEU A 1 86 ? -8.073 6.509 -1.544 1.00 91.44 86 LEU A N 1
ATOM 658 C CA . LEU A 1 86 ? -8.279 5.325 -2.370 1.00 91.44 86 LEU A CA 1
ATOM 659 C C . LEU A 1 86 ? -9.237 4.313 -1.713 1.00 91.44 86 LEU A C 1
ATOM 661 O O . LEU A 1 86 ? -10.117 3.773 -2.393 1.00 91.44 86 LEU A O 1
ATOM 665 N N . TYR A 1 87 ? -9.102 4.075 -0.405 1.00 91.50 87 TYR A N 1
ATOM 666 C CA . TYR A 1 87 ? -10.002 3.198 0.352 1.00 91.50 87 TYR A CA 1
ATOM 667 C C . TYR A 1 87 ? -11.451 3.709 0.309 1.00 91.50 87 TYR A C 1
ATOM 669 O O . TYR A 1 87 ? -12.361 2.970 -0.056 1.00 91.50 87 TYR A O 1
ATOM 677 N N . HIS A 1 88 ? -11.681 4.997 0.572 1.00 88.69 88 HIS A N 1
ATOM 678 C CA . HIS A 1 88 ? -13.040 5.549 0.562 1.00 88.69 88 HIS A CA 1
ATOM 679 C C . HIS A 1 88 ? -13.666 5.608 -0.838 1.00 88.69 88 HIS A C 1
AT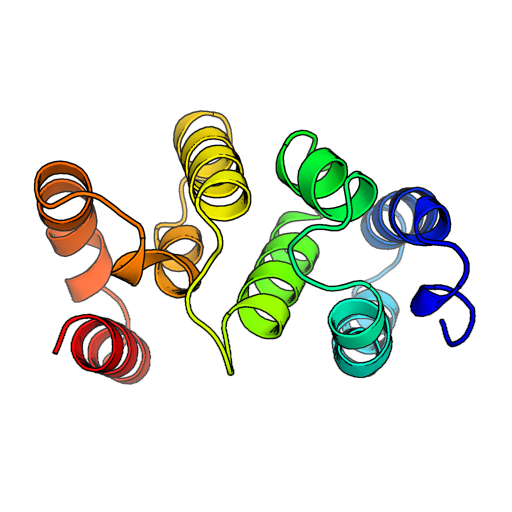OM 681 O O . HIS A 1 88 ? -14.871 5.408 -0.976 1.00 88.69 88 HIS A O 1
ATOM 687 N N . LYS A 1 89 ? -12.867 5.883 -1.877 1.00 88.00 89 LYS A N 1
ATOM 688 C CA . LYS A 1 89 ? -13.369 6.066 -3.249 1.00 88.00 89 LYS A CA 1
ATOM 689 C C . LYS A 1 89 ? -13.578 4.752 -3.999 1.00 88.00 89 LYS A C 1
ATOM 691 O O . LYS A 1 89 ? -14.421 4.704 -4.893 1.00 88.00 89 LYS A O 1
ATOM 696 N N . ARG A 1 90 ? -12.775 3.716 -3.723 1.00 81.69 90 ARG A N 1
ATOM 697 C CA . ARG A 1 90 ? -12.637 2.595 -4.670 1.00 81.69 90 ARG A CA 1
ATOM 698 C C . ARG A 1 90 ? -12.424 1.217 -4.059 1.00 81.69 90 ARG A C 1
ATOM 700 O O . ARG A 1 90 ? -12.859 0.239 -4.662 1.00 81.69 90 ARG A O 1
ATOM 707 N N . VAL A 1 91 ? -11.745 1.111 -2.917 1.00 77.62 91 VAL A N 1
ATOM 708 C CA . VAL A 1 91 ? -11.357 -0.187 -2.345 1.00 77.62 91 VAL A CA 1
ATOM 709 C C . VAL A 1 91 ? -12.097 -0.435 -1.038 1.00 77.62 91 VAL A C 1
ATOM 711 O O . VAL A 1 91 ? -11.807 0.187 -0.030 1.00 77.62 91 VAL A O 1
ATOM 714 N N . SER A 1 92 ? -13.013 -1.403 -1.017 1.00 78.44 92 SER A N 1
ATOM 715 C CA . SER A 1 92 ? -13.780 -1.738 0.194 1.00 78.44 92 SER A CA 1
ATOM 716 C C . SER A 1 92 ? -13.041 -2.649 1.181 1.00 78.44 92 SER A C 1
ATOM 718 O O . SER A 1 92 ? -13.527 -2.879 2.290 1.00 78.44 92 SER A O 1
ATOM 720 N N . ASP A 1 93 ? -11.897 -3.210 0.785 1.00 86.19 93 ASP A N 1
ATOM 721 C CA . ASP A 1 93 ? -11.112 -4.110 1.624 1.00 86.19 93 ASP A CA 1
ATOM 722 C C . ASP A 1 93 ? -10.329 -3.323 2.680 1.00 86.19 93 ASP A C 1
ATOM 724 O O . ASP A 1 93 ? -9.389 -2.595 2.369 1.00 86.19 93 ASP A O 1
ATOM 728 N N . VAL A 1 94 ? -10.701 -3.493 3.950 1.00 88.00 94 VAL A N 1
ATOM 729 C CA . VAL A 1 94 ? -10.080 -2.784 5.079 1.00 88.00 94 VAL A CA 1
ATOM 730 C C . VAL A 1 94 ? -8.595 -3.123 5.259 1.00 88.00 94 VAL A C 1
ATOM 732 O O . VAL A 1 94 ? -7.863 -2.350 5.874 1.00 88.00 94 VAL A O 1
ATOM 735 N N . ARG A 1 95 ? -8.108 -4.235 4.684 1.00 87.88 95 ARG A N 1
ATOM 736 C CA . ARG A 1 95 ? -6.684 -4.608 4.736 1.00 87.88 95 ARG A CA 1
ATOM 737 C C . ARG A 1 95 ? -5.775 -3.560 4.101 1.00 87.88 95 ARG A C 1
ATOM 739 O O . ARG A 1 95 ? -4.615 -3.465 4.481 1.00 87.88 95 ARG A O 1
ATOM 746 N N . PHE A 1 96 ? -6.312 -2.731 3.206 1.00 87.50 96 PHE A N 1
ATOM 747 C CA . PHE A 1 96 ? -5.590 -1.601 2.622 1.00 87.50 96 PHE A CA 1
ATOM 748 C C . PHE A 1 96 ? -5.127 -0.565 3.649 1.00 87.50 96 PHE A C 1
ATOM 750 O O . PHE A 1 96 ? -4.140 0.124 3.413 1.00 87.50 96 PHE A O 1
ATOM 757 N N . LEU A 1 97 ? -5.830 -0.459 4.780 1.00 92.06 97 LEU A N 1
ATOM 758 C CA . LEU A 1 97 ? -5.489 0.482 5.842 1.00 92.06 97 LEU A CA 1
ATOM 759 C C . LEU A 1 97 ? -4.407 -0.058 6.780 1.00 92.06 97 LEU A C 1
ATOM 761 O O . LEU A 1 97 ? -3.722 0.744 7.403 1.00 92.06 97 LEU A O 1
ATOM 765 N N . ILE A 1 98 ? -4.211 -1.383 6.859 1.00 92.62 98 ILE A N 1
ATOM 766 C CA . ILE A 1 98 ? -3.275 -2.025 7.804 1.00 92.62 98 ILE A CA 1
ATOM 767 C C . ILE A 1 98 ? -1.863 -1.424 7.739 1.00 92.62 98 ILE A C 1
ATOM 769 O O . ILE A 1 98 ? -1.341 -1.047 8.790 1.00 92.62 98 ILE A O 1
ATOM 773 N N . PRO A 1 99 ? -1.247 -1.260 6.552 1.00 92.75 99 PRO A N 1
ATOM 774 C CA . PRO A 1 99 ? 0.106 -0.714 6.449 1.00 92.75 99 PRO A CA 1
ATOM 775 C C . PRO A 1 99 ? 0.229 0.727 6.957 1.00 92.75 99 PRO A C 1
ATOM 777 O O . PRO A 1 99 ? 1.294 1.124 7.422 1.00 92.75 99 PRO A O 1
ATOM 780 N N . VAL A 1 100 ? -0.857 1.506 6.873 1.00 94.44 100 VAL A N 1
ATOM 781 C CA . VAL A 1 100 ? -0.879 2.936 7.211 1.00 94.44 100 VAL A CA 1
ATOM 782 C C . VAL A 1 100 ? -1.563 3.242 8.546 1.00 94.44 100 VAL A C 1
ATOM 784 O O . VAL A 1 100 ? -1.728 4.412 8.878 1.00 94.44 100 VAL A O 1
ATOM 787 N N . LEU A 1 101 ? -1.937 2.219 9.326 1.00 92.94 101 LEU A N 1
ATOM 788 C CA . LEU A 1 101 ? -2.706 2.365 10.571 1.00 92.94 101 LEU A CA 1
ATOM 789 C C . LEU A 1 101 ? -2.106 3.380 11.545 1.00 92.94 101 LEU A C 1
ATOM 791 O O . LEU A 1 101 ? -2.848 4.154 12.137 1.00 92.94 101 LEU A O 1
ATOM 795 N N . THR A 1 102 ? -0.780 3.398 11.688 1.00 91.31 102 THR A N 1
ATOM 796 C CA . THR A 1 102 ? -0.063 4.304 12.601 1.00 91.31 102 THR A CA 1
ATOM 797 C C . THR A 1 102 ? -0.141 5.773 12.198 1.00 91.31 102 THR A C 1
ATOM 799 O O . THR A 1 102 ? 0.117 6.642 13.024 1.00 91.31 102 THR A O 1
ATOM 802 N N . GLY A 1 103 ? -0.474 6.058 10.938 1.00 91.62 103 GLY A N 1
ATOM 803 C CA . GLY A 1 103 ? -0.653 7.415 10.432 1.00 91.62 103 GLY A CA 1
ATOM 804 C C . GLY A 1 103 ? -2.106 7.890 10.417 1.00 91.62 103 GLY A C 1
ATOM 805 O O . GLY A 1 103 ? -2.339 9.061 10.128 1.00 91.62 103 GLY A O 1
ATOM 806 N N . LEU A 1 104 ? -3.072 7.009 10.702 1.00 92.94 104 LEU A N 1
ATOM 807 C CA . LEU A 1 104 ? -4.490 7.363 10.765 1.00 92.94 104 LEU A CA 1
ATOM 808 C C . LEU A 1 104 ? -4.829 8.050 12.087 1.00 92.94 104 LEU A C 1
ATOM 810 O O . LEU A 1 104 ? -4.228 7.781 13.130 1.00 92.94 104 LEU A O 1
ATOM 814 N N . ASP A 1 105 ? -5.844 8.909 12.060 1.00 92.88 105 ASP A N 1
ATOM 815 C CA . ASP A 1 105 ? -6.348 9.525 13.275 1.00 92.88 105 ASP A CA 1
ATOM 816 C C . ASP A 1 105 ? -7.171 8.537 14.126 1.00 92.88 105 ASP A C 1
ATOM 818 O O . ASP A 1 105 ? -7.622 7.470 13.693 1.00 92.88 105 ASP A O 1
ATOM 822 N N . LYS A 1 106 ? -7.404 8.907 15.390 1.00 91.94 106 LYS A N 1
ATOM 823 C CA . LYS A 1 106 ? -8.146 8.065 16.337 1.00 91.94 106 LYS A CA 1
ATOM 824 C C . LYS A 1 106 ? -9.560 7.720 15.847 1.00 91.94 106 LYS A C 1
ATOM 826 O O . LYS A 1 106 ? -10.041 6.623 16.123 1.00 91.94 106 LYS A O 1
ATOM 831 N N . LYS A 1 107 ? -10.250 8.637 15.162 1.00 93.19 107 LYS A N 1
ATOM 832 C CA . LYS A 1 107 ? -11.627 8.420 14.688 1.00 93.19 107 LYS A CA 1
ATOM 833 C C . LYS A 1 107 ? -11.641 7.423 13.530 1.00 93.19 107 LYS A C 1
ATOM 835 O O . LYS A 1 107 ? -12.492 6.535 13.502 1.00 93.19 107 LYS A O 1
ATOM 840 N N . GLU A 1 108 ? -10.684 7.540 12.620 1.00 91.75 108 GLU A N 1
ATOM 841 C CA . GLU A 1 108 ? -10.480 6.642 11.486 1.00 91.75 108 GLU A CA 1
ATOM 842 C C . GLU A 1 108 ? -10.164 5.222 11.961 1.00 91.75 108 GLU A C 1
ATOM 844 O O . GLU A 1 108 ? -10.804 4.267 11.512 1.00 91.75 108 GLU A O 1
ATOM 849 N N . ILE A 1 109 ? -9.262 5.083 12.939 1.00 92.75 109 ILE A N 1
ATOM 850 C CA . ILE A 1 109 ? -8.933 3.789 13.552 1.00 92.75 109 ILE A CA 1
ATOM 851 C C . ILE A 1 109 ? -10.179 3.164 14.185 1.00 92.75 109 ILE A C 1
ATOM 853 O O . ILE A 1 109 ? -10.495 2.010 13.896 1.00 92.75 109 ILE A O 1
ATOM 857 N N . ILE A 1 110 ? -10.922 3.918 15.004 1.00 93.12 110 ILE A N 1
ATOM 858 C CA . ILE A 1 110 ? -12.146 3.424 15.658 1.00 93.12 110 ILE A CA 1
ATOM 859 C C . ILE A 1 110 ? -13.184 2.965 14.623 1.00 93.12 110 ILE A C 1
ATOM 861 O O . ILE A 1 110 ? -13.842 1.947 14.832 1.00 93.12 110 ILE A O 1
ATOM 865 N N . SER A 1 111 ? -13.312 3.668 13.495 1.00 91.88 111 SER A N 1
ATOM 866 C CA . SER A 1 111 ? -14.242 3.300 12.419 1.00 91.88 111 SER A CA 1
ATOM 867 C C . SER A 1 111 ? -13.812 2.033 11.663 1.00 91.88 111 SER A C 1
ATOM 869 O O . SER A 1 111 ? -14.648 1.211 11.277 1.00 91.88 111 SER A O 1
ATOM 871 N N . ALA A 1 112 ? -12.505 1.828 11.471 1.00 91.75 112 ALA A N 1
ATOM 872 C CA . ALA A 1 112 ? -11.963 0.655 10.785 1.00 91.75 112 ALA A CA 1
ATOM 873 C C . ALA A 1 112 ? -11.911 -0.603 11.673 1.00 91.75 112 ALA A C 1
ATOM 875 O O . ALA A 1 112 ? -12.066 -1.722 11.169 1.00 91.75 112 ALA A O 1
ATOM 876 N N . LEU A 1 113 ? -11.728 -0.437 12.988 1.00 91.25 113 LEU A N 1
ATOM 877 C CA . LEU A 1 113 ? -11.485 -1.522 13.942 1.00 91.25 113 LEU A CA 1
ATOM 878 C C . LEU A 1 113 ? -12.529 -2.658 13.889 1.00 91.25 113 LEU A C 1
ATOM 880 O O . LEU A 1 113 ? -12.111 -3.815 13.812 1.00 91.25 113 LEU A O 1
ATOM 884 N N . PRO A 1 114 ? -13.857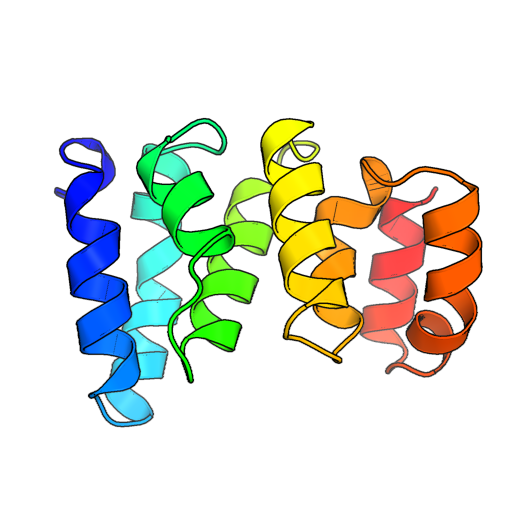 -2.404 13.819 1.00 93.69 114 PRO A N 1
ATOM 885 C CA . PRO A 1 114 ? -14.862 -3.468 13.746 1.00 93.69 114 PRO A CA 1
ATOM 886 C C . PRO A 1 114 ? -14.734 -4.365 12.511 1.00 93.69 114 PRO A C 1
ATOM 888 O O . PRO A 1 114 ? -15.154 -5.521 12.542 1.00 93.69 114 PRO A O 1
ATOM 891 N N . LYS A 1 115 ? -14.183 -3.841 11.408 1.00 92.50 115 LYS A N 1
ATOM 892 C CA . LYS A 1 115 ? -13.911 -4.624 10.196 1.00 92.50 115 LYS A CA 1
ATOM 893 C C . LYS A 1 115 ? -12.596 -5.394 10.326 1.00 92.50 115 LYS A C 1
ATOM 895 O O . LYS A 1 115 ? -12.526 -6.535 9.885 1.00 92.50 115 LYS A O 1
ATOM 900 N N . LEU A 1 116 ? -11.583 -4.793 10.954 1.00 92.38 116 LEU A N 1
ATOM 901 C CA . LEU A 1 116 ? -10.259 -5.394 11.148 1.00 92.38 116 LEU A CA 1
ATOM 902 C C . LEU A 1 116 ? -10.301 -6.615 12.076 1.00 92.38 116 LEU A C 1
ATOM 904 O O . LEU A 1 116 ? -9.717 -7.642 11.748 1.00 92.38 116 LEU A O 1
ATOM 908 N N . ILE A 1 117 ? -11.044 -6.554 13.185 1.00 92.31 117 ILE A N 1
ATOM 909 C CA . ILE A 1 117 ? -11.141 -7.671 14.147 1.00 92.31 117 ILE A CA 1
ATOM 910 C C . ILE A 1 117 ? -11.887 -8.898 13.600 1.00 92.31 117 ILE A C 1
ATOM 912 O O . ILE A 1 117 ? -11.801 -9.977 14.178 1.00 92.31 117 ILE A O 1
ATOM 916 N N . LYS A 1 118 ? -12.627 -8.744 12.494 1.00 93.25 118 LYS A N 1
ATOM 917 C CA . LYS A 1 118 ? -13.321 -9.844 11.801 1.00 93.25 118 LYS A CA 1
ATOM 918 C C . LYS A 1 118 ? -12.413 -10.600 10.828 1.00 93.25 118 LYS A C 1
ATOM 920 O O . LYS A 1 118 ? -12.852 -11.571 10.216 1.00 93.25 118 LYS A O 1
ATOM 925 N N . LEU A 1 119 ? -11.176 -10.139 10.641 1.00 92.88 119 LEU A N 1
ATOM 926 C CA . LEU A 1 119 ? -10.189 -10.807 9.802 1.00 92.88 119 LEU A CA 1
ATOM 927 C C . LEU A 1 119 ? -9.594 -12.025 10.522 1.00 92.88 119 LEU A C 1
ATOM 929 O O . LEU A 1 119 ? -9.867 -12.305 11.687 1.00 92.88 119 LEU A O 1
ATOM 933 N N . THR A 1 120 ? -8.756 -12.777 9.813 1.00 92.75 120 THR A N 1
ATOM 934 C CA . THR A 1 120 ? -8.075 -13.954 10.365 1.00 92.75 120 THR A CA 1
ATOM 935 C C . THR A 1 120 ? -7.137 -13.586 11.518 1.00 92.75 120 THR A C 1
ATOM 937 O O . THR A 1 120 ? -6.485 -12.544 11.459 1.00 92.75 120 THR A O 1
ATOM 940 N N . GLN A 1 121 ? -6.971 -14.490 12.489 1.00 93.31 121 GLN A N 1
ATOM 941 C CA . GLN A 1 121 ? -6.105 -14.308 13.667 1.00 93.31 121 GLN A CA 1
ATOM 942 C C . GLN A 1 121 ? -4.706 -13.720 13.369 1.00 93.31 121 GLN A C 1
ATOM 944 O O . GLN A 1 121 ? -4.319 -12.772 14.053 1.00 93.31 121 GLN A O 1
ATOM 949 N N . PRO A 1 122 ? -3.954 -14.171 12.339 1.00 92.31 122 PRO A N 1
ATOM 950 C CA . PRO A 1 122 ? -2.644 -13.585 12.033 1.00 92.31 122 PRO A CA 1
ATOM 951 C C . PRO A 1 122 ? -2.716 -12.100 11.660 1.00 92.31 122 PRO A C 1
ATOM 953 O O . PRO A 1 122 ? -1.883 -11.309 12.090 1.00 92.31 122 PRO A O 1
ATOM 956 N N . VAL A 1 123 ? -3.743 -11.717 10.899 1.00 89.62 123 VAL A N 1
ATOM 957 C CA . VAL A 1 123 ? -3.958 -10.333 10.459 1.00 89.62 123 VAL A CA 1
ATOM 958 C C . VAL A 1 123 ? -4.383 -9.460 11.635 1.00 89.62 123 VA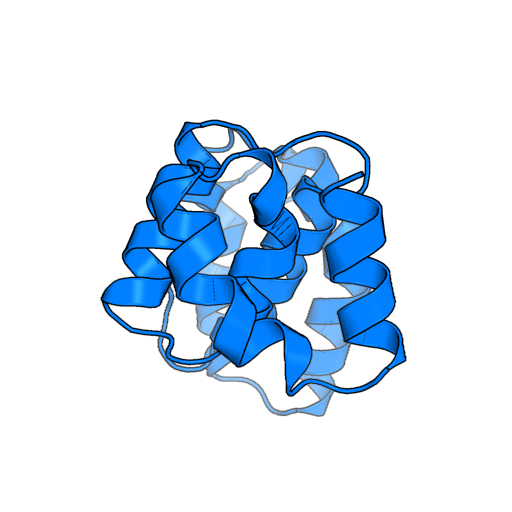L A C 1
ATOM 960 O O . VAL A 1 123 ? -3.883 -8.353 11.792 1.00 89.62 123 VAL A O 1
ATOM 963 N N . VAL A 1 124 ? -5.257 -9.971 12.503 1.00 91.94 124 VAL A N 1
ATOM 964 C CA . VAL A 1 124 ? -5.657 -9.273 13.733 1.00 91.94 124 VAL A CA 1
ATOM 965 C C . VAL A 1 124 ? -4.442 -9.017 14.629 1.00 91.94 124 VAL A C 1
ATOM 967 O O . VAL A 1 124 ? -4.274 -7.909 15.132 1.00 91.94 124 VAL A O 1
ATOM 970 N N . LYS A 1 125 ? -3.545 -10.001 14.772 1.00 90.88 125 LYS A N 1
ATOM 971 C CA . LYS A 1 125 ? -2.286 -9.834 15.509 1.00 90.88 125 LYS A CA 1
ATOM 972 C C . LYS A 1 125 ? -1.402 -8.739 14.902 1.00 90.88 125 LYS A C 1
ATOM 974 O O . LYS A 1 125 ? -0.866 -7.928 15.648 1.00 90.88 125 LYS A O 1
ATOM 979 N N . GLU A 1 126 ? -1.275 -8.683 13.574 1.00 90.31 126 GLU A N 1
ATOM 980 C CA . GLU A 1 126 ? -0.536 -7.603 12.901 1.00 90.31 126 GLU A CA 1
ATOM 981 C C . GLU A 1 126 ? -1.146 -6.226 13.197 1.00 90.31 126 GLU A C 1
ATOM 983 O O . GLU A 1 126 ? -0.415 -5.292 13.515 1.00 90.31 126 GLU A O 1
ATOM 988 N N . VAL A 1 127 ? -2.476 -6.105 13.138 1.00 91.44 127 VAL A N 1
ATOM 989 C CA . VAL A 1 127 ? -3.186 -4.854 13.447 1.00 91.44 127 VAL A CA 1
ATOM 990 C C . VAL A 1 127 ? -2.843 -4.367 14.853 1.00 91.44 127 VAL A C 1
ATOM 992 O O . VAL A 1 127 ? -2.479 -3.206 15.015 1.00 91.44 127 VAL A O 1
ATOM 995 N N . PHE A 1 128 ? -2.905 -5.242 15.860 1.00 90.25 128 PHE A N 1
ATOM 996 C CA . PHE A 1 128 ? -2.554 -4.868 17.232 1.00 90.25 128 PHE A CA 1
ATOM 997 C C . PHE A 1 128 ? -1.072 -4.521 17.388 1.00 90.25 128 PHE A C 1
ATOM 999 O O . PHE A 1 128 ? -0.768 -3.516 18.018 1.00 90.25 128 PHE A O 1
ATOM 1006 N N . ASN A 1 129 ? -0.164 -5.273 16.760 1.00 90.12 129 ASN A N 1
ATOM 1007 C CA . ASN A 1 129 ? 1.274 -4.974 16.784 1.00 90.12 129 ASN A CA 1
ATOM 1008 C C . ASN A 1 129 ? 1.624 -3.608 16.172 1.00 90.12 129 ASN A C 1
ATOM 1010 O O . ASN A 1 129 ? 2.689 -3.078 16.455 1.00 90.12 129 ASN A O 1
ATOM 1014 N N . ARG A 1 130 ? 0.779 -3.067 15.287 1.00 87.19 130 ARG A N 1
ATOM 1015 C CA . ARG A 1 130 ? 0.967 -1.725 14.718 1.00 87.19 130 ARG A CA 1
ATOM 1016 C C . ARG A 1 130 ? 0.365 -0.620 15.586 1.00 87.19 130 ARG A C 1
ATOM 1018 O O . ARG A 1 130 ? 0.737 0.530 15.407 1.00 87.19 130 ARG A O 1
ATOM 1025 N N . LEU A 1 131 ? -0.595 -0.934 16.456 1.00 85.38 131 LEU A N 1
ATOM 1026 C CA . LEU A 1 131 ? -1.302 0.049 17.288 1.00 85.38 131 LEU A CA 1
ATOM 1027 C C . LEU A 1 131 ? -0.727 0.180 18.708 1.00 85.38 131 LEU A C 1
ATOM 1029 O O . LEU A 1 131 ? -1.042 1.163 19.379 1.00 85.38 131 LEU A O 1
ATOM 1033 N N . LEU A 1 132 ? 0.045 -0.811 19.163 1.00 77.56 132 LEU A N 1
ATOM 1034 C CA . LEU A 1 132 ? 0.674 -0.899 20.487 1.00 77.56 132 LEU A CA 1
ATOM 1035 C C . LEU A 1 132 ? 2.175 -0.620 20.392 1.00 77.56 132 LEU A C 1
ATOM 1037 O O . LEU A 1 132 ? 2.693 0.014 21.336 1.00 77.56 132 LEU A O 1
#